Protein AF-A0A494YTW7-F1 (afdb_monomer_lite)

Organism: NCBI:txid1978490

pLDDT: mean 83.57, std 19.96, range [36.78, 98.69]

Sequence (94 aa):
MLGWCALSLFILIYIVRSKENITVVGVRTEYCVDTTCRRALSLGYQVTLIADGHTTIDDILPAKQIIEHHNINLSKLSAADCKIAVVSSSEHVF

Foldseek 3Di:
DFDDPDDDPQDPFGWDDDPAETEGAEDDLVPPRLVVLVVSQVVRHAYEYALVRHWHCDDVHHGVVSSVVSLVVQQPDHDDPHGYHYHHPVVDDD

Radius of gyration: 12.65 Å; chains: 1; bounding box: 28×27×34 Å

InterPro domains:
  IPR000868 Isochorismatase-like domain [PF00857] (18-58)
  IPR036380 Isochorismatase-like superfamily [G3DSA:3.40.50.850] (11-94)
  IPR036380 Isochorismatase-like superfamily [SSF52499] (19-89)

Structure (mmCIF, N/CA/C/O backbone):
data_AF-A0A494YTW7-F1
#
_entry.id   AF-A0A494YTW7-F1
#
loop_
_atom_site.group_PDB
_atom_site.id
_atom_site.type_symbol
_atom_site.label_atom_id
_atom_site.label_alt_id
_atom_site.label_comp_id
_atom_site.label_asym_id
_atom_site.label_entity_id
_atom_site.label_seq_id
_atom_site.pdbx_PDB_ins_code
_atom_site.Cartn_x
_atom_site.Cartn_y
_atom_site.Cartn_z
_atom_site.occupancy
_atom_site.B_iso_or_equiv
_atom_site.auth_seq_id
_atom_site.auth_comp_id
_atom_site.auth_asym_id
_atom_site.auth_atom_id
_atom_site.pdbx_PDB_model_num
ATOM 1 N N . MET A 1 1 ? -7.797 -15.827 15.751 1.00 36.81 1 MET A N 1
ATOM 2 C CA . MET A 1 1 ? -8.262 -16.576 14.562 1.00 36.81 1 MET A CA 1
ATOM 3 C C . MET A 1 1 ? -7.760 -15.861 13.322 1.00 36.81 1 MET A C 1
ATOM 5 O O . MET A 1 1 ? -8.198 -14.751 13.053 1.00 36.81 1 MET A O 1
ATOM 9 N N . LEU A 1 2 ? -6.794 -16.464 12.632 1.00 36.78 2 LEU A N 1
ATOM 10 C CA . LEU A 1 2 ? -6.226 -15.982 11.372 1.00 36.78 2 LEU A CA 1
ATOM 11 C C . LEU A 1 2 ? -7.294 -16.089 10.278 1.00 36.78 2 LEU A C 1
ATOM 13 O O . LEU A 1 2 ? -7.606 -17.185 9.823 1.00 36.78 2 LEU A O 1
ATOM 17 N N . GLY A 1 3 ? -7.923 -14.970 9.927 1.00 43.53 3 GLY A N 1
ATOM 18 C CA . GLY A 1 3 ? -8.978 -14.927 8.918 1.00 43.53 3 GLY A CA 1
ATOM 19 C C . GLY A 1 3 ? -8.384 -14.728 7.532 1.00 43.53 3 GLY A C 1
ATOM 20 O O . GLY A 1 3 ? -8.178 -13.592 7.116 1.00 43.53 3 GLY A O 1
ATOM 21 N N . TRP A 1 4 ? -8.123 -15.822 6.821 1.00 40.78 4 TRP A N 1
ATOM 22 C CA . TRP A 1 4 ? -7.796 -15.796 5.398 1.00 40.78 4 TRP A CA 1
ATOM 23 C C . TRP A 1 4 ? -9.063 -15.404 4.630 1.00 40.78 4 TRP A C 1
ATOM 25 O O . TRP A 1 4 ? -9.988 -16.206 4.504 1.00 40.78 4 TRP A O 1
ATOM 35 N N . CYS A 1 5 ? -9.153 -14.159 4.160 1.00 36.97 5 CYS A N 1
ATOM 36 C CA . CYS A 1 5 ? -10.240 -13.754 3.274 1.00 36.97 5 CYS A CA 1
ATOM 37 C C . CYS A 1 5 ? -9.915 -14.269 1.866 1.00 36.97 5 CYS A C 1
ATOM 39 O O . CYS A 1 5 ? -9.180 -13.640 1.109 1.00 36.97 5 CYS A O 1
ATOM 41 N N . ALA A 1 6 ? -10.396 -15.473 1.563 1.00 42.72 6 ALA A N 1
ATOM 42 C CA . ALA A 1 6 ? -10.266 -16.104 0.263 1.00 42.72 6 ALA A CA 1
ATOM 43 C C . ALA A 1 6 ? -11.124 -15.362 -0.770 1.00 42.72 6 ALA A C 1
ATOM 45 O O . ALA A 1 6 ? -12.345 -15.448 -0.704 1.00 42.72 6 ALA A O 1
ATOM 46 N N . LEU A 1 7 ? -10.484 -14.656 -1.707 1.00 37.47 7 LEU A N 1
ATOM 47 C CA . LEU A 1 7 ? -10.908 -14.463 -3.101 1.00 37.47 7 LEU A CA 1
ATOM 48 C C . LEU A 1 7 ? -9.730 -13.827 -3.873 1.00 37.47 7 LEU A C 1
ATOM 50 O O . LEU A 1 7 ? -9.358 -12.686 -3.614 1.00 37.47 7 LEU A O 1
ATOM 54 N N . SER A 1 8 ? -9.187 -14.604 -4.820 1.00 41.12 8 SER A N 1
ATOM 55 C CA . S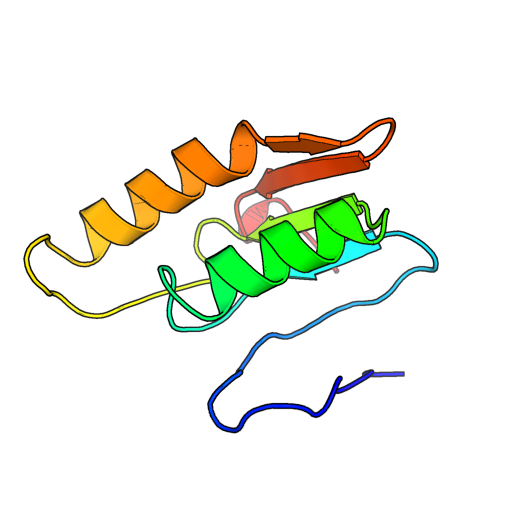ER A 1 8 ? -8.028 -14.374 -5.712 1.00 41.12 8 SER A CA 1
ATOM 56 C C . SER A 1 8 ? -6.678 -14.918 -5.221 1.00 41.12 8 SER A C 1
ATOM 58 O O . SER A 1 8 ? -6.031 -14.385 -4.323 1.00 41.12 8 SER A O 1
ATOM 60 N N . LEU A 1 9 ? -6.265 -16.018 -5.865 1.00 37.47 9 LEU A N 1
ATOM 61 C CA . LEU A 1 9 ? -4.924 -16.605 -5.818 1.00 37.47 9 LEU A CA 1
ATOM 62 C C . LEU A 1 9 ? -3.854 -15.506 -6.016 1.00 37.47 9 LEU A C 1
ATOM 64 O O . LEU A 1 9 ? -4.049 -14.636 -6.856 1.00 37.47 9 LEU A O 1
ATOM 68 N N . PHE A 1 10 ? -2.731 -15.593 -5.286 1.00 39.75 10 PHE A N 1
ATOM 69 C CA . PHE A 1 10 ? -1.568 -14.668 -5.230 1.00 39.75 10 PHE A CA 1
ATOM 70 C C . PHE A 1 10 ? -1.560 -13.551 -4.166 1.00 39.75 10 PHE A C 1
ATOM 72 O O . PHE A 1 10 ? -0.691 -12.686 -4.199 1.00 39.75 10 PHE A O 1
ATOM 79 N N . ILE A 1 11 ? -2.437 -13.593 -3.162 1.00 46.72 11 ILE A N 1
ATOM 80 C CA . ILE A 1 11 ? -2.426 -12.637 -2.043 1.00 46.72 11 ILE A CA 1
ATOM 81 C C . ILE A 1 11 ? -1.725 -13.261 -0.823 1.00 46.72 11 ILE A C 1
ATOM 83 O O . ILE A 1 11 ? -2.345 -14.011 -0.074 1.00 46.72 11 ILE A O 1
ATOM 87 N N . LEU A 1 12 ? -0.446 -12.946 -0.575 1.00 52.44 12 LEU A N 1
ATOM 88 C CA . LEU A 1 12 ? 0.146 -13.116 0.765 1.00 52.44 12 LEU A CA 1
ATOM 89 C C . LEU A 1 12 ? -0.084 -11.826 1.561 1.00 52.44 12 LEU A C 1
ATOM 91 O O . LEU A 1 12 ? 0.864 -11.121 1.887 1.00 52.44 12 LEU A O 1
ATOM 95 N N . ILE A 1 13 ? -1.349 -11.483 1.814 1.00 55.53 13 ILE A N 1
ATOM 96 C CA . ILE A 1 13 ? -1.694 -10.404 2.742 1.00 55.53 13 ILE A CA 1
ATOM 97 C C . ILE A 1 13 ? -2.025 -11.028 4.089 1.00 55.53 13 ILE A C 1
ATOM 99 O O . ILE A 1 13 ? -3.019 -11.739 4.235 1.00 55.53 13 ILE A O 1
ATOM 103 N N . TYR A 1 14 ? -1.178 -10.764 5.079 1.00 58.31 14 TYR A N 1
ATOM 104 C CA . TYR A 1 14 ? -1.436 -11.162 6.454 1.00 58.31 14 TYR A CA 1
ATOM 105 C C . TYR A 1 14 ? -2.282 -10.086 7.133 1.00 58.31 14 TYR A C 1
ATOM 107 O O . TYR A 1 14 ? -1.788 -9.004 7.436 1.00 58.31 14 TYR A O 1
ATOM 115 N N . ILE A 1 15 ? -3.563 -10.392 7.351 1.00 62.78 15 ILE A N 1
ATOM 116 C CA . ILE A 1 15 ? -4.502 -9.511 8.047 1.00 62.78 15 ILE A CA 1
ATOM 117 C C . ILE A 1 15 ? -4.629 -9.958 9.502 1.00 62.78 15 ILE A C 1
ATOM 119 O O . ILE A 1 15 ? -5.255 -10.979 9.799 1.00 62.78 15 ILE A O 1
ATOM 123 N N . VAL A 1 16 ? -4.102 -9.155 10.426 1.00 59.59 16 VAL A N 1
ATOM 124 C CA . VAL A 1 16 ? -4.464 -9.248 11.848 1.00 59.59 16 VAL A CA 1
ATOM 125 C C . VAL A 1 16 ? -5.746 -8.453 12.055 1.00 59.59 16 VAL A C 1
ATOM 127 O O . VAL A 1 16 ? -5.790 -7.267 11.739 1.00 59.59 16 VAL A O 1
ATOM 130 N N . ARG A 1 17 ? -6.806 -9.109 12.543 1.00 58.75 17 ARG A N 1
ATOM 131 C CA . ARG A 1 17 ? -8.112 -8.478 12.780 1.00 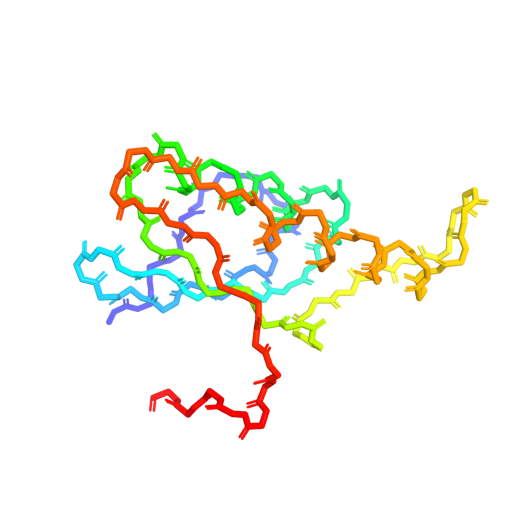58.75 17 ARG A CA 1
ATOM 132 C C . ARG A 1 17 ? -8.328 -8.209 14.268 1.00 58.75 17 ARG A C 1
ATOM 134 O O . ARG A 1 17 ? -8.460 -9.150 15.047 1.00 58.75 17 ARG A O 1
ATOM 141 N N . SER A 1 18 ? -8.473 -6.935 14.621 1.00 52.91 18 SER A N 1
ATOM 142 C CA . SER A 1 18 ? -9.341 -6.485 15.721 1.00 52.91 18 SER A CA 1
ATOM 143 C C . SER A 1 18 ? -10.636 -5.949 15.094 1.00 52.91 18 SER A C 1
ATOM 145 O O . SER A 1 18 ? -10.644 -5.706 13.891 1.00 52.91 18 SER A O 1
ATOM 147 N N . LYS A 1 19 ? -11.744 -5.815 15.839 1.00 58.47 19 LYS A N 1
ATOM 148 C CA . LYS A 1 19 ? -13.105 -5.593 15.288 1.00 58.47 19 LYS A CA 1
ATOM 149 C C . LYS A 1 19 ? -13.208 -4.518 14.183 1.00 58.47 19 LYS A C 1
ATOM 151 O O . LYS A 1 19 ? -14.063 -4.680 13.319 1.00 58.47 19 LYS A O 1
ATOM 156 N N . GLU A 1 20 ? -12.323 -3.517 14.155 1.00 75.25 20 GLU A N 1
ATOM 157 C CA . GLU A 1 20 ? -12.322 -2.417 13.170 1.00 75.25 20 GLU A CA 1
ATOM 158 C C . GLU A 1 20 ? -10.941 -2.110 12.544 1.00 75.25 20 GLU A C 1
ATOM 160 O O . GLU A 1 20 ? -10.859 -1.310 11.617 1.00 75.25 20 GLU A O 1
ATOM 165 N N . ASN A 1 21 ? -9.861 -2.783 12.971 1.00 83.81 21 ASN A N 1
ATOM 166 C CA . ASN A 1 21 ? -8.492 -2.500 12.512 1.00 83.81 21 ASN A CA 1
ATOM 167 C C . ASN A 1 21 ? -7.916 -3.674 11.712 1.00 83.81 21 ASN A C 1
ATOM 169 O O . ASN A 1 21 ? -8.029 -4.828 12.143 1.00 83.81 21 ASN A O 1
ATOM 173 N N . ILE A 1 22 ? -7.245 -3.372 10.597 1.00 87.38 22 ILE A N 1
ATOM 174 C CA . ILE A 1 22 ? -6.477 -4.337 9.811 1.00 87.38 22 ILE A CA 1
ATOM 175 C C . ILE A 1 22 ? -5.027 -3.888 9.629 1.00 87.38 22 ILE A C 1
ATOM 177 O O . ILE A 1 22 ? -4.753 -2.725 9.348 1.00 87.38 22 ILE A O 1
ATOM 181 N N . THR A 1 23 ? -4.095 -4.830 9.731 1.00 90.88 23 THR A N 1
ATOM 182 C CA . THR A 1 23 ? -2.705 -4.633 9.294 1.00 90.88 23 THR A CA 1
ATOM 183 C C . THR A 1 23 ? -2.514 -5.258 7.913 1.00 90.88 23 THR A C 1
ATOM 185 O O . THR A 1 23 ? -3.059 -6.330 7.657 1.00 90.88 23 THR A O 1
ATOM 188 N N . VAL A 1 24 ? -1.776 -4.592 7.023 1.00 91.88 24 VAL A N 1
ATOM 189 C CA . VAL A 1 24 ? -1.506 -5.038 5.650 1.00 91.88 24 VAL A CA 1
ATOM 190 C C . VAL A 1 24 ? 0.002 -5.114 5.416 1.00 91.88 24 VAL A C 1
ATOM 192 O O . VAL A 1 24 ? 0.742 -4.167 5.672 1.00 91.88 24 VAL A O 1
ATOM 195 N N . VAL A 1 25 ? 0.426 -6.259 4.896 1.00 92.12 25 VAL A N 1
ATOM 196 C CA . VAL A 1 25 ? 1.766 -6.614 4.400 1.00 92.12 25 VAL A CA 1
ATOM 197 C C . VAL A 1 25 ? 1.565 -7.440 3.128 1.00 92.12 25 VAL A C 1
ATOM 199 O O . VAL A 1 25 ? 0.468 -7.962 2.947 1.00 92.12 25 VAL A O 1
ATOM 202 N N . GLY A 1 26 ? 2.567 -7.603 2.262 1.00 90.31 26 GLY A N 1
ATOM 203 C CA . GLY A 1 26 ? 2.494 -8.590 1.178 1.00 90.31 26 GLY A CA 1
ATOM 204 C C . GLY A 1 26 ? 3.022 -8.154 -0.183 1.00 90.31 26 GLY A C 1
ATOM 205 O O . GLY A 1 26 ? 3.850 -7.265 -0.323 1.00 90.31 26 GLY A O 1
ATOM 206 N N . VAL A 1 27 ? 2.543 -8.817 -1.228 1.00 92.12 27 VAL A N 1
ATOM 207 C CA . VAL A 1 27 ? 2.901 -8.544 -2.625 1.00 92.12 27 VAL A CA 1
ATOM 208 C C . VAL A 1 27 ? 1.659 -8.712 -3.502 1.00 92.12 27 VAL A C 1
ATOM 210 O O . VAL A 1 27 ? 0.759 -9.470 -3.152 1.00 92.12 27 VAL A O 1
ATOM 213 N N . ARG A 1 28 ? 1.535 -8.033 -4.642 1.00 94.25 28 ARG A N 1
ATOM 214 C CA . ARG A 1 28 ? 2.429 -6.998 -5.190 1.00 94.25 28 ARG A CA 1
ATOM 215 C C . ARG A 1 28 ? 1.947 -5.586 -4.808 1.00 94.25 28 ARG A C 1
ATOM 217 O O . ARG A 1 28 ? 0.736 -5.357 -4.809 1.00 94.25 28 ARG A O 1
ATOM 224 N N . THR A 1 29 ? 2.875 -4.674 -4.493 1.00 96.62 29 THR A N 1
ATOM 225 C CA . THR A 1 29 ? 2.610 -3.293 -4.026 1.00 96.62 29 THR A CA 1
ATOM 226 C C . THR A 1 29 ? 1.494 -2.582 -4.798 1.00 96.62 29 THR A C 1
ATOM 228 O O . THR A 1 29 ? 0.480 -2.203 -4.217 1.00 96.62 29 THR A O 1
ATOM 231 N N . GLU A 1 30 ? 1.665 -2.425 -6.106 1.00 96.50 30 GLU A N 1
ATOM 232 C CA . GLU A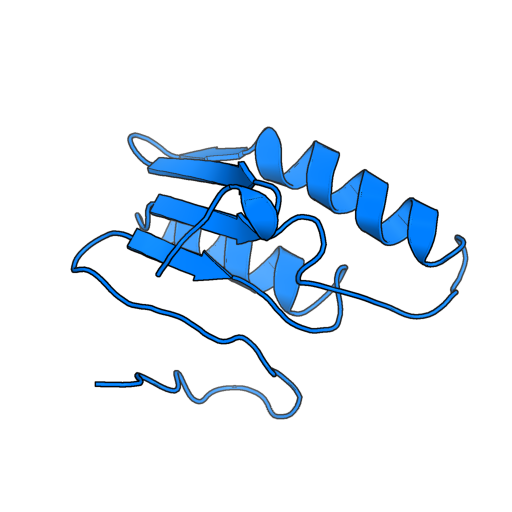 1 30 ? 0.799 -1.617 -6.970 1.00 96.50 30 GLU A CA 1
ATOM 233 C C . GLU A 1 30 ? -0.491 -2.327 -7.405 1.00 96.50 30 GLU A C 1
ATOM 235 O O . GLU A 1 30 ? -1.324 -1.742 -8.090 1.00 96.50 30 GLU A O 1
ATOM 240 N N . TYR A 1 31 ? -0.675 -3.584 -6.988 1.00 94.38 31 TYR A N 1
ATOM 241 C CA . TYR A 1 31 ? -1.864 -4.374 -7.294 1.00 94.38 31 TYR A CA 1
ATOM 242 C C . TYR A 1 31 ? -2.602 -4.755 -6.013 1.00 94.38 31 TYR A C 1
ATOM 244 O O . TYR A 1 31 ? -3.454 -4.012 -5.522 1.00 94.38 31 TYR A O 1
ATOM 252 N N . CYS A 1 32 ? -2.291 -5.932 -5.464 1.00 92.75 32 CYS A N 1
ATOM 253 C CA . CYS A 1 32 ? -3.040 -6.531 -4.369 1.00 92.75 32 CYS A CA 1
ATOM 254 C C . CYS A 1 32 ? -2.967 -5.692 -3.094 1.00 92.75 32 CYS A C 1
ATOM 256 O O . CYS A 1 32 ? -3.972 -5.575 -2.396 1.00 92.75 32 CYS A O 1
ATOM 258 N N . VAL A 1 33 ? -1.807 -5.102 -2.797 1.00 94.50 33 VAL A N 1
ATOM 259 C CA . VAL A 1 33 ? -1.609 -4.314 -1.574 1.00 94.50 33 VAL A CA 1
ATOM 260 C C . VAL A 1 33 ? -2.385 -3.000 -1.658 1.00 94.50 33 VAL A C 1
ATOM 262 O O . VAL A 1 33 ? -3.239 -2.759 -0.806 1.00 94.50 33 VAL A O 1
ATOM 265 N N . ASP A 1 34 ? -2.180 -2.202 -2.713 1.00 96.25 34 ASP A N 1
ATOM 266 C CA . ASP A 1 34 ? -2.930 -0.957 -2.940 1.00 96.25 34 ASP A CA 1
ATOM 267 C C . ASP A 1 34 ? -4.451 -1.194 -2.957 1.00 96.25 34 ASP A C 1
ATOM 269 O O . ASP A 1 34 ? -5.194 -0.563 -2.197 1.00 96.25 34 ASP A O 1
ATOM 273 N N . THR A 1 35 ? -4.910 -2.181 -3.735 1.00 95.06 35 THR A N 1
ATOM 274 C CA . THR A 1 35 ? -6.342 -2.491 -3.866 1.00 95.06 35 THR A CA 1
ATOM 275 C C . THR A 1 35 ? -6.950 -2.918 -2.532 1.00 95.06 35 THR A C 1
ATOM 277 O O . THR A 1 35 ? -8.047 -2.479 -2.184 1.00 95.06 35 THR A O 1
ATOM 280 N N . THR A 1 36 ? -6.249 -3.748 -1.755 1.00 93.62 36 THR A N 1
ATOM 281 C CA . THR A 1 36 ? -6.742 -4.214 -0.450 1.00 93.62 36 THR A CA 1
ATOM 282 C C . THR A 1 36 ? -6.827 -3.071 0.548 1.00 93.62 36 THR A C 1
ATOM 284 O O . THR A 1 36 ? -7.854 -2.925 1.209 1.00 93.62 36 THR A O 1
ATOM 287 N N . CYS A 1 37 ? -5.797 -2.225 0.618 1.00 94.56 37 CYS A N 1
ATOM 288 C CA . CYS A 1 37 ? -5.785 -1.034 1.461 1.00 94.56 37 CYS A CA 1
ATOM 289 C C . CYS A 1 37 ? -6.977 -0.117 1.157 1.00 94.56 37 CYS A C 1
ATOM 291 O O . CYS A 1 37 ? -7.732 0.248 2.059 1.00 94.56 37 CYS A O 1
ATOM 293 N N . ARG A 1 38 ? -7.207 0.192 -0.125 1.00 95.25 38 ARG A N 1
ATOM 294 C CA . ARG A 1 38 ? -8.341 1.023 -0.555 1.00 95.25 38 ARG A CA 1
ATOM 295 C C . ARG A 1 38 ? -9.680 0.363 -0.263 1.00 95.25 38 ARG A C 1
ATOM 297 O O . ARG A 1 38 ? -10.584 1.019 0.247 1.00 95.25 38 ARG A O 1
ATOM 304 N N . ARG A 1 39 ? -9.818 -0.936 -0.548 1.00 92.94 39 ARG A N 1
ATOM 305 C CA . ARG A 1 39 ? -11.068 -1.667 -0.312 1.00 92.94 39 ARG A CA 1
ATOM 306 C C . ARG A 1 39 ? -11.406 -1.731 1.171 1.00 92.94 39 ARG A C 1
ATOM 308 O O . ARG A 1 39 ? -12.563 -1.530 1.524 1.00 92.94 39 ARG A O 1
ATOM 315 N N . ALA A 1 40 ? -10.423 -1.998 2.022 1.00 90.69 40 ALA A N 1
ATOM 316 C CA . ALA A 1 40 ? -10.607 -2.022 3.463 1.00 90.69 40 ALA A CA 1
ATOM 317 C C . ALA A 1 40 ? -11.016 -0.649 4.003 1.00 90.69 40 ALA A C 1
ATOM 319 O O . ALA A 1 40 ? -11.992 -0.564 4.746 1.00 90.69 40 ALA A O 1
ATOM 320 N N . LEU A 1 41 ? -10.356 0.418 3.547 1.00 93.06 41 LEU A N 1
ATOM 321 C CA . LEU A 1 41 ? -10.740 1.786 3.883 1.00 93.06 41 LEU A CA 1
ATOM 322 C C . LEU A 1 41 ? -12.197 2.076 3.474 1.00 93.06 41 LEU A C 1
ATOM 324 O O . LEU A 1 41 ? -12.988 2.548 4.280 1.00 93.06 41 LEU A O 1
ATOM 328 N N . SER A 1 42 ? -12.604 1.718 2.250 1.00 91.50 42 SER A N 1
ATOM 329 C CA . SER A 1 42 ? -13.996 1.898 1.794 1.00 91.50 42 SER A CA 1
ATOM 330 C C . SER A 1 42 ? -15.024 1.042 2.542 1.00 91.50 42 SER A C 1
ATOM 332 O O . SER A 1 42 ? -16.214 1.333 2.481 1.00 91.50 42 SER A O 1
ATOM 334 N N . LEU A 1 43 ? -14.592 -0.028 3.212 1.00 89.62 43 LEU A N 1
ATOM 335 C CA . LEU A 1 43 ? -15.439 -0.866 4.062 1.00 89.62 43 LEU A CA 1
ATOM 336 C C . LEU A 1 43 ? -15.474 -0.383 5.524 1.00 89.62 43 LEU A C 1
ATOM 338 O O . LEU A 1 43 ? -16.100 -1.043 6.350 1.00 89.62 43 LEU A O 1
ATOM 342 N N . GLY A 1 44 ? -14.822 0.742 5.838 1.00 90.19 44 GLY A N 1
ATOM 343 C CA . GLY A 1 44 ? -14.809 1.344 7.172 1.00 90.19 44 GLY A CA 1
ATOM 344 C C . GLY A 1 44 ? -13.728 0.803 8.108 1.00 90.19 44 GLY A C 1
ATOM 345 O O . GLY A 1 44 ? -13.780 1.077 9.301 1.00 90.19 44 GLY A O 1
ATOM 346 N N . TYR A 1 45 ? -12.754 0.036 7.605 1.00 89.12 45 TYR A N 1
ATOM 347 C CA . TYR A 1 45 ? -11.650 -0.436 8.440 1.00 89.12 45 TYR A CA 1
ATOM 348 C C . TYR A 1 45 ? -10.580 0.641 8.611 1.00 89.12 45 TYR A C 1
ATOM 350 O O . TYR A 1 45 ? -10.172 1.304 7.655 1.00 89.12 45 TYR A O 1
ATOM 358 N N . GLN A 1 46 ? -10.034 0.732 9.819 1.00 91.88 46 GLN A N 1
ATOM 359 C CA . GLN A 1 46 ? -8.765 1.394 10.065 1.00 91.88 46 GLN A CA 1
ATOM 360 C C . GLN A 1 46 ? -7.636 0.526 9.498 1.00 91.88 46 GLN A C 1
ATOM 362 O O . GLN A 1 46 ? -7.494 -0.639 9.874 1.00 91.88 46 GLN A O 1
ATOM 367 N N . VAL A 1 47 ? -6.829 1.069 8.589 1.00 92.88 47 VAL A N 1
ATOM 368 C CA . VAL A 1 47 ? -5.765 0.305 7.924 1.00 92.88 47 VAL A CA 1
ATOM 369 C C . VAL A 1 47 ? -4.407 0.735 8.457 1.00 92.88 47 VAL A C 1
ATOM 371 O O . VAL A 1 47 ? -4.099 1.923 8.466 1.00 92.88 47 VAL A O 1
ATOM 374 N N . THR A 1 48 ? -3.576 -0.228 8.837 1.00 94.44 48 THR A N 1
ATOM 375 C CA . THR A 1 48 ? -2.144 -0.043 9.074 1.00 94.44 48 THR A CA 1
ATOM 376 C C . THR A 1 48 ? -1.376 -0.771 7.978 1.00 94.44 48 THR A C 1
ATOM 378 O O . THR A 1 48 ? -1.317 -1.998 7.974 1.00 94.44 48 THR A O 1
ATOM 381 N N . LEU A 1 49 ? -0.794 -0.038 7.037 1.00 95.31 49 LEU A N 1
ATOM 382 C CA . LEU A 1 49 ? 0.135 -0.580 6.051 1.00 95.31 49 LEU A CA 1
ATOM 383 C C . LEU A 1 49 ? 1.550 -0.550 6.635 1.00 95.31 49 LEU A C 1
ATOM 385 O O . LEU A 1 49 ? 2.021 0.503 7.062 1.00 95.31 49 LEU A O 1
ATOM 389 N N . ILE A 1 50 ? 2.234 -1.691 6.638 1.00 95.75 50 ILE A N 1
ATOM 390 C CA . ILE A 1 50 ? 3.637 -1.748 7.053 1.00 95.75 50 ILE A CA 1
ATOM 391 C C . ILE A 1 50 ? 4.509 -1.339 5.864 1.00 95.75 50 ILE A C 1
ATOM 393 O O . ILE A 1 50 ? 4.550 -2.051 4.861 1.00 95.75 50 ILE A O 1
ATOM 397 N N . ALA A 1 51 ? 5.186 -0.198 5.972 1.00 97.12 51 ALA A N 1
ATOM 398 C CA . ALA A 1 51 ? 5.878 0.487 4.878 1.00 97.12 51 ALA A CA 1
ATOM 399 C C . ALA A 1 51 ? 6.960 -0.368 4.196 1.00 97.12 51 ALA A C 1
ATOM 401 O O . ALA A 1 51 ? 7.174 -0.271 2.989 1.00 97.12 51 ALA A O 1
ATOM 402 N N . ASP A 1 52 ? 7.642 -1.194 4.986 1.00 95.44 52 ASP A N 1
ATOM 403 C CA . ASP A 1 52 ? 8.679 -2.157 4.604 1.00 95.44 52 ASP A CA 1
ATOM 404 C C . ASP A 1 52 ? 8.163 -3.608 4.594 1.00 95.44 52 ASP A C 1
ATOM 406 O O . ASP A 1 52 ? 8.915 -4.552 4.364 1.00 95.44 52 ASP A O 1
ATOM 410 N N . GLY A 1 53 ? 6.861 -3.796 4.817 1.00 93.69 53 GLY A N 1
ATOM 411 C CA . GLY A 1 53 ? 6.192 -5.093 4.845 1.00 93.69 53 GLY A CA 1
ATOM 412 C C . GLY A 1 53 ? 5.569 -5.494 3.511 1.00 93.69 53 GLY A C 1
ATOM 413 O O . GLY A 1 53 ? 4.910 -6.530 3.439 1.00 93.69 53 GLY A O 1
ATOM 414 N N . HIS A 1 54 ? 5.743 -4.701 2.452 1.00 95.25 54 HIS A N 1
ATOM 415 C CA . HIS A 1 54 ? 5.306 -5.062 1.109 1.00 95.25 54 HIS A CA 1
ATOM 416 C C . HIS A 1 54 ? 6.383 -4.845 0.049 1.00 95.25 54 HIS A C 1
ATOM 418 O O . HIS A 1 54 ? 7.301 -4.049 0.226 1.00 95.25 54 HIS A O 1
ATOM 424 N N . THR A 1 55 ? 6.279 -5.567 -1.069 1.00 96.69 55 THR A N 1
ATOM 425 C CA . THR A 1 55 ? 7.268 -5.468 -2.150 1.00 96.69 55 THR A CA 1
ATOM 426 C C . THR A 1 55 ? 6.684 -5.701 -3.549 1.00 96.69 55 THR A C 1
ATOM 428 O O . THR A 1 55 ? 5.508 -6.036 -3.732 1.00 96.69 55 THR A O 1
ATOM 431 N N . THR A 1 56 ? 7.514 -5.461 -4.559 1.00 96.88 56 THR A N 1
ATOM 432 C CA . THR A 1 56 ? 7.216 -5.602 -5.985 1.00 96.88 56 THR A CA 1
ATOM 433 C C . THR A 1 56 ? 8.496 -5.904 -6.777 1.00 96.88 56 THR A C 1
ATOM 435 O O . THR A 1 56 ? 9.558 -6.091 -6.186 1.00 96.88 56 THR A O 1
ATOM 438 N N . ILE A 1 57 ? 8.391 -5.994 -8.101 1.00 97.44 57 ILE A N 1
ATOM 439 C CA . ILE A 1 57 ? 9.527 -6.101 -9.023 1.00 97.44 57 ILE A CA 1
ATOM 440 C C . ILE A 1 57 ? 9.639 -4.824 -9.858 1.00 97.44 57 ILE A C 1
ATOM 442 O O . ILE A 1 57 ? 8.702 -4.028 -9.897 1.00 97.44 57 ILE A O 1
ATOM 446 N N . ASP A 1 58 ? 10.777 -4.638 -10.520 1.00 98.19 58 ASP A N 1
ATOM 447 C CA . ASP A 1 58 ? 10.945 -3.547 -11.477 1.00 98.19 58 ASP A CA 1
ATOM 448 C C . ASP A 1 58 ? 9.941 -3.678 -12.635 1.00 98.19 58 ASP A C 1
ATOM 450 O O . ASP A 1 58 ? 9.647 -4.780 -13.108 1.00 98.19 58 ASP A O 1
ATOM 454 N N . ASP A 1 59 ? 9.439 -2.535 -13.091 1.00 95.12 59 ASP A N 1
ATOM 455 C CA . ASP A 1 59 ? 8.583 -2.395 -14.270 1.00 95.12 59 ASP A CA 1
ATOM 456 C C . ASP A 1 59 ? 9.023 -1.119 -15.022 1.00 95.12 59 ASP A C 1
ATOM 458 O O . ASP A 1 59 ? 10.217 -0.822 -15.092 1.00 95.12 59 ASP A O 1
ATOM 462 N N . ILE A 1 60 ? 8.094 -0.304 -15.530 1.00 97.25 60 ILE A N 1
ATOM 463 C CA . ILE A 1 60 ? 8.378 1.041 -16.066 1.00 97.25 60 ILE A CA 1
ATOM 464 C C . ILE A 1 60 ? 9.160 1.905 -15.050 1.00 97.25 60 ILE A C 1
ATOM 466 O O . ILE A 1 60 ? 9.926 2.784 -15.445 1.00 97.25 60 ILE A O 1
ATOM 470 N N . LEU A 1 61 ? 8.990 1.647 -13.745 1.00 98.12 61 LEU A N 1
ATOM 471 C CA . LEU A 1 61 ? 9.746 2.264 -12.653 1.00 98.12 61 LEU A CA 1
ATOM 472 C C . LEU A 1 61 ? 10.502 1.201 -11.833 1.00 98.12 61 LEU A C 1
ATOM 474 O O . LEU A 1 61 ? 10.021 0.071 -11.711 1.00 98.12 61 LEU A O 1
ATOM 478 N N . PRO A 1 62 ? 11.633 1.559 -11.194 1.00 98.56 62 PRO A N 1
ATOM 479 C CA . PRO A 1 62 ? 12.289 0.702 -10.211 1.00 98.56 62 PRO A CA 1
ATOM 480 C C . PRO A 1 62 ? 11.351 0.333 -9.054 1.00 98.56 62 PRO A C 1
ATOM 482 O O . PRO A 1 62 ? 10.633 1.193 -8.535 1.00 98.56 62 PRO A O 1
ATOM 485 N N . ALA A 1 63 ? 11.430 -0.906 -8.567 1.00 98.12 63 ALA A N 1
ATOM 486 C CA . ALA A 1 63 ? 10.587 -1.446 -7.500 1.00 98.12 63 ALA A CA 1
ATOM 487 C C . ALA A 1 63 ? 10.566 -0.546 -6.257 1.00 98.12 63 ALA A C 1
ATOM 489 O O . ALA A 1 63 ? 9.513 -0.295 -5.670 1.00 98.12 63 ALA A O 1
ATOM 490 N N . LYS A 1 64 ? 11.728 0.009 -5.890 1.00 98.25 64 LYS A N 1
ATOM 491 C CA . LYS A 1 64 ? 11.862 0.950 -4.772 1.00 98.25 64 LYS A CA 1
ATOM 492 C C . LYS A 1 64 ? 11.002 2.205 -4.961 1.00 98.25 64 LYS A C 1
ATOM 494 O O . LYS A 1 64 ? 10.332 2.619 -4.022 1.00 98.25 64 LYS A O 1
ATOM 499 N N . GLN A 1 65 ? 10.974 2.775 -6.167 1.00 98.69 65 GLN A N 1
ATOM 500 C CA . GLN A 1 65 ? 10.151 3.951 -6.463 1.00 98.69 65 GLN A CA 1
ATOM 501 C C . GLN A 1 65 ? 8.662 3.610 -6.435 1.00 98.69 65 GLN A C 1
ATOM 503 O O . GLN A 1 65 ? 7.869 4.401 -5.931 1.00 98.69 65 GLN A O 1
ATOM 508 N N . ILE A 1 66 ? 8.277 2.423 -6.916 1.00 98.69 66 ILE A N 1
ATOM 509 C CA . ILE A 1 66 ? 6.891 1.945 -6.829 1.00 98.69 66 ILE A CA 1
ATOM 510 C C . ILE A 1 66 ? 6.468 1.813 -5.357 1.00 98.69 66 ILE A C 1
ATOM 512 O O . ILE A 1 66 ? 5.401 2.301 -4.985 1.00 98.69 66 ILE A O 1
ATOM 516 N N . ILE A 1 67 ? 7.305 1.207 -4.509 1.00 98.62 67 ILE A N 1
ATOM 517 C CA . ILE A 1 67 ? 7.068 1.057 -3.061 1.00 98.62 67 ILE A CA 1
ATOM 518 C C . ILE A 1 67 ? 6.932 2.421 -2.376 1.00 98.62 67 ILE A C 1
ATOM 520 O O . ILE A 1 67 ? 5.924 2.673 -1.715 1.00 98.62 67 ILE A O 1
ATOM 524 N N . GLU A 1 68 ? 7.893 3.325 -2.575 1.00 98.50 68 GLU A N 1
ATOM 525 C CA . GLU A 1 68 ? 7.873 4.670 -1.985 1.00 98.50 68 GLU A CA 1
ATOM 526 C C . GLU A 1 68 ? 6.647 5.474 -2.433 1.00 98.50 68 GLU A C 1
ATOM 528 O O . GLU A 1 68 ? 5.970 6.094 -1.610 1.00 98.50 68 GLU A O 1
ATOM 533 N N . HIS A 1 69 ? 6.307 5.411 -3.721 1.00 98.44 69 HIS A N 1
ATOM 534 C CA . HIS A 1 69 ? 5.133 6.077 -4.271 1.00 98.44 69 HIS A CA 1
ATOM 535 C C . HIS A 1 69 ? 3.836 5.603 -3.605 1.00 98.44 69 HIS A C 1
ATOM 537 O O . HIS A 1 69 ? 2.997 6.426 -3.235 1.00 98.44 69 HIS A O 1
ATOM 543 N N . HIS A 1 70 ? 3.672 4.292 -3.409 1.00 98.50 70 HIS A N 1
ATOM 544 C CA . HIS A 1 70 ? 2.466 3.743 -2.789 1.00 98.50 70 HIS A CA 1
ATOM 545 C C . HIS A 1 70 ? 2.397 4.029 -1.289 1.00 98.50 70 HIS A C 1
ATOM 547 O O . HIS A 1 70 ? 1.321 4.378 -0.810 1.00 98.50 70 HIS A O 1
ATOM 553 N N . ASN A 1 71 ? 3.520 4.004 -0.566 1.00 98.50 71 ASN A N 1
ATOM 554 C CA . ASN A 1 71 ? 3.571 4.463 0.826 1.00 98.50 71 ASN A CA 1
ATOM 555 C C . ASN A 1 71 ? 3.098 5.924 0.956 1.00 98.50 71 ASN A C 1
ATOM 557 O O . ASN A 1 71 ? 2.232 6.250 1.775 1.00 98.50 71 ASN A O 1
ATOM 561 N N . ILE A 1 72 ? 3.601 6.811 0.093 1.00 98.56 72 ILE A N 1
ATOM 562 C CA . ILE A 1 72 ? 3.218 8.231 0.079 1.00 98.56 72 ILE A CA 1
ATOM 563 C C . ILE A 1 72 ? 1.750 8.422 -0.315 1.00 98.56 72 ILE A C 1
ATOM 565 O O . ILE A 1 72 ? 1.064 9.263 0.261 1.00 98.56 72 ILE A O 1
ATOM 569 N N . ASN A 1 73 ? 1.253 7.691 -1.308 1.00 98.31 73 ASN A N 1
ATOM 570 C CA . ASN A 1 73 ? -0.114 7.885 -1.781 1.00 98.31 73 ASN A CA 1
ATOM 571 C C . ASN A 1 73 ? -1.153 7.295 -0.835 1.00 98.31 73 ASN A C 1
ATOM 573 O O . ASN A 1 73 ? -2.164 7.943 -0.575 1.00 98.31 73 ASN A O 1
ATOM 577 N N . LEU A 1 74 ? -0.919 6.089 -0.316 1.00 98.00 74 LEU A N 1
ATOM 578 C CA . LEU A 1 74 ? -1.863 5.422 0.575 1.00 98.00 74 LEU A CA 1
ATOM 579 C C . LEU A 1 74 ? -1.972 6.154 1.918 1.00 98.00 74 LEU A C 1
ATOM 581 O O . LEU A 1 74 ? -3.086 6.323 2.401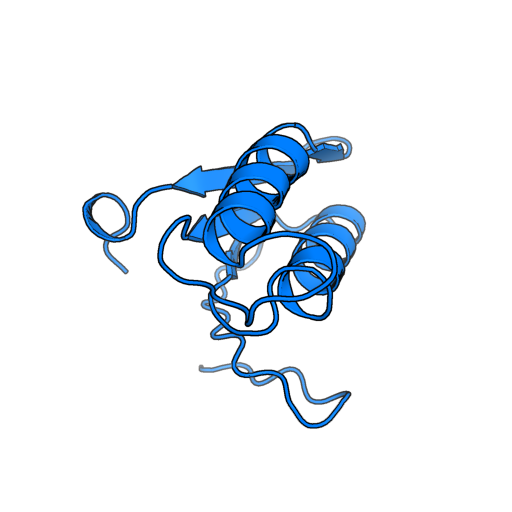 1.00 98.00 74 LEU A O 1
ATOM 585 N N . SER A 1 75 ? -0.872 6.692 2.464 1.00 97.50 75 SER A N 1
ATOM 586 C CA . SER A 1 75 ? -0.892 7.505 3.701 1.00 97.50 75 SER A CA 1
ATOM 587 C C . SER A 1 75 ? -1.747 8.776 3.621 1.00 97.50 75 SER A C 1
ATOM 589 O O . SER A 1 75 ? -2.113 9.339 4.651 1.00 97.50 75 SER A O 1
ATOM 591 N N . LYS A 1 76 ? -2.090 9.235 2.411 1.00 97.69 76 LYS A N 1
ATOM 592 C CA . LYS A 1 76 ? -2.942 10.413 2.191 1.00 97.69 76 LYS A CA 1
ATOM 593 C C . LYS A 1 76 ? -4.432 10.076 2.122 1.00 97.69 76 LYS A C 1
ATOM 595 O O . LYS A 1 76 ? -5.243 10.988 1.978 1.00 97.69 76 LYS A O 1
ATOM 600 N N . LEU A 1 77 ? -4.806 8.797 2.178 1.00 96.62 77 LEU A N 1
ATOM 601 C CA . LEU A 1 77 ? -6.195 8.372 2.040 1.00 96.62 77 LEU A CA 1
ATOM 602 C C . LEU A 1 77 ? -6.897 8.264 3.396 1.00 96.62 77 LEU A C 1
ATOM 604 O O . LEU A 1 77 ? -6.418 7.621 4.335 1.00 96.62 77 LEU A O 1
ATOM 608 N N . SER A 1 78 ? -8.095 8.832 3.447 1.00 94.31 78 SER A N 1
ATOM 609 C CA . SER A 1 78 ? -9.057 8.689 4.536 1.00 94.31 78 SER A CA 1
ATOM 610 C C . SER A 1 78 ? -10.479 8.591 3.980 1.00 94.31 78 SER A C 1
ATOM 612 O O . SER A 1 78 ? -10.751 9.015 2.855 1.00 94.31 78 SER A O 1
ATOM 614 N N . ALA A 1 79 ? -11.385 7.995 4.750 1.00 89.38 79 ALA A N 1
ATOM 615 C CA . ALA A 1 79 ? -12.806 7.908 4.434 1.00 89.38 79 ALA A CA 1
ATOM 616 C C . ALA A 1 79 ? -13.626 8.050 5.720 1.00 89.38 79 ALA A C 1
ATOM 618 O O . ALA A 1 79 ? -13.465 7.240 6.628 1.00 89.38 79 ALA A O 1
ATOM 619 N N . ALA A 1 80 ? -14.510 9.052 5.782 1.00 84.38 80 ALA A N 1
ATOM 620 C CA . ALA A 1 80 ? -15.291 9.395 6.977 1.00 84.38 80 ALA A CA 1
ATOM 621 C C . ALA A 1 80 ? -14.417 9.432 8.250 1.00 84.38 80 ALA A C 1
ATOM 623 O O . ALA A 1 80 ? -13.643 10.373 8.414 1.00 84.38 80 ALA A O 1
ATOM 624 N N . ASP A 1 81 ? -14.488 8.385 9.078 1.00 86.94 81 ASP A N 1
ATOM 625 C CA . ASP A 1 81 ? -13.775 8.255 10.354 1.00 86.94 81 ASP A CA 1
ATOM 626 C C . ASP A 1 81 ? -12.601 7.253 10.322 1.00 86.94 81 ASP A C 1
ATOM 628 O O . ASP A 1 81 ? -11.960 7.007 11.341 1.00 86.94 81 ASP A O 1
ATOM 632 N N . CYS A 1 82 ? -12.280 6.673 9.161 1.00 91.06 82 CYS A N 1
ATOM 633 C CA . CYS A 1 82 ? -11.167 5.738 8.987 1.00 91.06 82 CYS A CA 1
ATOM 634 C C . CYS A 1 82 ? -10.068 6.305 8.069 1.00 91.06 82 CYS A C 1
ATOM 636 O O . CYS A 1 82 ? -10.277 7.209 7.258 1.00 91.06 82 CYS A O 1
ATOM 638 N N . LYS A 1 83 ? -8.844 5.791 8.220 1.00 95.06 83 LYS A N 1
ATOM 639 C CA . LYS A 1 83 ? -7.631 6.230 7.504 1.00 95.06 83 LYS A CA 1
ATOM 640 C C . LYS A 1 83 ? -6.674 5.068 7.266 1.00 95.06 83 LYS A C 1
ATOM 642 O O . LYS A 1 83 ? -6.781 4.017 7.906 1.00 95.06 83 LYS A O 1
ATOM 647 N N . ILE A 1 84 ? -5.703 5.297 6.393 1.00 95.94 84 ILE A N 1
ATOM 648 C CA . ILE A 1 84 ? -4.549 4.416 6.238 1.00 95.94 84 ILE A CA 1
ATOM 649 C C . ILE A 1 84 ? -3.357 5.042 6.964 1.00 95.94 84 ILE A C 1
ATOM 651 O O . ILE A 1 84 ? -2.874 6.106 6.586 1.00 95.94 84 ILE A O 1
ATOM 655 N N . ALA A 1 85 ? -2.885 4.386 8.018 1.00 95.75 85 ALA A N 1
ATOM 656 C CA . ALA A 1 85 ? -1.611 4.682 8.652 1.00 95.75 85 ALA A CA 1
ATOM 657 C C . ALA A 1 85 ? -0.513 3.859 7.973 1.00 95.75 85 ALA A C 1
ATOM 659 O O . ALA A 1 85 ? -0.663 2.652 7.804 1.00 95.75 85 ALA A O 1
ATOM 660 N N . VAL A 1 86 ? 0.585 4.507 7.592 1.00 96.81 86 VAL A N 1
ATOM 661 C CA . VAL A 1 86 ? 1.775 3.838 7.054 1.00 96.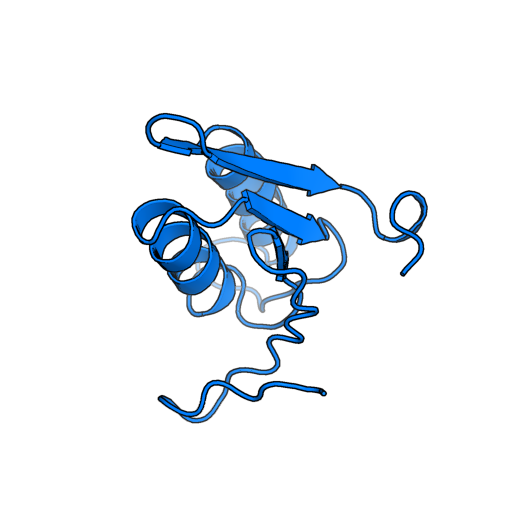81 86 VAL A CA 1
ATOM 662 C C . VAL A 1 86 ? 2.853 3.900 8.128 1.00 96.81 86 VAL A C 1
ATOM 664 O O . VAL A 1 86 ? 3.199 4.996 8.566 1.00 96.81 86 VAL A O 1
ATOM 667 N N . VAL A 1 87 ? 3.329 2.744 8.586 1.00 96.00 87 VAL A N 1
ATOM 668 C CA . VAL A 1 87 ? 4.264 2.627 9.722 1.00 96.00 87 VAL A CA 1
ATOM 669 C C . VAL A 1 87 ? 5.408 1.677 9.393 1.00 96.00 87 VAL A C 1
ATOM 671 O O . VAL A 1 87 ? 5.234 0.751 8.604 1.00 96.00 87 VAL A O 1
ATOM 674 N N . SER A 1 88 ? 6.575 1.888 9.999 1.00 95.25 88 SER A N 1
ATOM 675 C CA . SER A 1 88 ? 7.690 0.938 9.904 1.00 95.25 88 SER A CA 1
ATOM 676 C C . SER A 1 88 ? 7.376 -0.350 10.673 1.00 95.25 88 SER A C 1
ATOM 678 O O . SER A 1 88 ? 6.760 -0.297 11.740 1.00 95.25 88 SER A O 1
ATOM 680 N N . SER A 1 89 ? 7.852 -1.503 10.195 1.00 91.31 89 SER A N 1
ATOM 681 C CA . SER A 1 89 ? 7.728 -2.784 10.906 1.00 91.31 89 SER A CA 1
ATOM 682 C C . SER A 1 89 ? 8.338 -2.749 12.313 1.00 91.31 89 SER A C 1
ATOM 684 O O . SER A 1 89 ? 7.833 -3.404 13.221 1.00 91.31 89 SER A O 1
ATOM 686 N N . SER A 1 90 ? 9.372 -1.931 12.530 1.00 90.19 90 SER A N 1
ATOM 687 C CA . SER A 1 90 ? 10.027 -1.750 13.832 1.00 90.19 90 SER A CA 1
ATOM 688 C C . SER A 1 90 ? 9.170 -1.022 14.872 1.00 90.19 90 SER A C 1
ATOM 690 O O . SER A 1 90 ? 9.440 -1.123 16.065 1.00 90.19 90 SER A O 1
ATOM 692 N N . GLU A 1 91 ? 8.171 -0.258 14.433 1.00 82.25 91 GLU A N 1
ATOM 693 C CA . GLU A 1 91 ? 7.306 0.559 15.295 1.00 82.25 91 GLU A CA 1
ATOM 694 C C . GLU A 1 91 ? 5.988 -0.153 15.638 1.00 82.25 91 GLU A C 1
ATOM 696 O O . GLU A 1 91 ? 5.268 0.275 16.539 1.00 82.25 91 GLU A O 1
ATOM 701 N N . HIS A 1 92 ? 5.673 -1.250 14.940 1.00 70.00 92 HIS A N 1
ATOM 702 C CA . HIS A 1 92 ? 4.397 -1.956 15.041 1.00 70.00 92 HIS A CA 1
ATOM 703 C C . HIS A 1 92 ? 4.589 -3.364 15.623 1.00 70.00 92 HIS A C 1
ATOM 705 O O . HIS A 1 92 ? 4.836 -4.327 14.899 1.00 70.00 92 HIS A O 1
ATOM 711 N N . VAL A 1 93 ? 4.4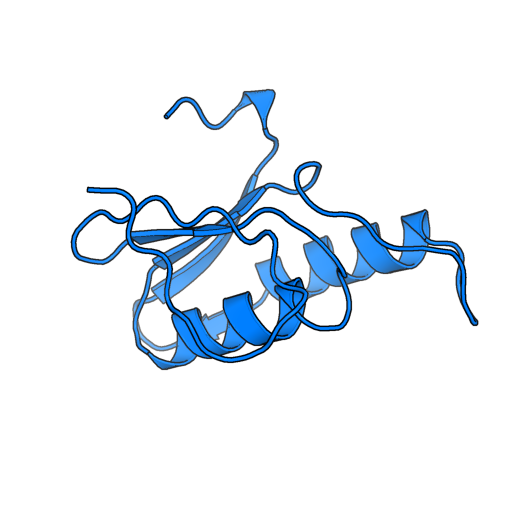78 -3.484 16.950 1.00 57.44 93 VAL A N 1
ATOM 712 C CA . VAL A 1 93 ? 4.538 -4.766 17.677 1.00 57.44 93 VAL A CA 1
ATOM 713 C C . VAL A 1 93 ? 3.124 -5.357 17.774 1.00 57.44 93 VAL A C 1
ATOM 715 O O . VAL A 1 93 ? 2.211 -4.673 18.237 1.00 57.44 93 VAL A O 1
ATOM 718 N N . PHE A 1 94 ? 2.948 -6.594 17.293 1.00 56.78 94 PHE A N 1
ATOM 719 C CA . PHE A 1 94 ? 1.668 -7.324 17.257 1.00 56.78 94 PHE A CA 1
ATOM 720 C C . PHE A 1 94 ? 1.075 -7.627 18.637 1.00 56.78 94 PHE A C 1
ATOM 722 O O . PHE A 1 94 ? 1.856 -7.964 19.555 1.00 56.78 94 PHE A O 1
#

Secondary structure (DSSP, 8-state):
------SSTT-----PEETTEEEEEEE-IIIIIHHHHHHHHHTT-EEEEEEEEEE---SSS-HHHHHHHHHHHHTT-EETTEEEEEE-GGG---